Protein AF-A0A820QNU6-F1 (afdb_monomer_lite)

Structure (mmCIF, N/CA/C/O backbone):
data_AF-A0A820QNU6-F1
#
_entry.id   AF-A0A820QNU6-F1
#
loop_
_atom_site.group_PDB
_atom_site.id
_atom_site.type_symbol
_atom_site.label_atom_id
_atom_site.label_alt_id
_atom_site.label_comp_id
_atom_site.label_asym_id
_atom_site.label_entity_id
_atom_site.label_seq_id
_atom_site.pdbx_PDB_ins_code
_atom_site.Cartn_x
_atom_site.Cartn_y
_atom_site.Cartn_z
_atom_site.occupancy
_atom_site.B_iso_or_equiv
_atom_site.auth_seq_id
_atom_site.auth_comp_id
_atom_site.auth_asym_id
_atom_site.auth_atom_id
_atom_site.pdbx_PDB_model_num
ATOM 1 N N . VAL A 1 1 ? 6.414 -15.999 -2.526 1.00 36.34 1 VAL A N 1
ATOM 2 C CA . VAL A 1 1 ? 6.729 -15.118 -3.670 1.00 36.34 1 VAL A CA 1
ATOM 3 C C . VAL A 1 1 ? 5.501 -15.128 -4.543 1.00 36.34 1 VAL A C 1
ATOM 5 O O . VAL A 1 1 ? 5.100 -16.209 -4.947 1.00 36.34 1 VAL A O 1
ATOM 8 N N . ASP A 1 2 ? 4.859 -13.980 -4.710 1.00 30.77 2 ASP A N 1
ATOM 9 C CA . ASP A 1 2 ? 3.700 -13.837 -5.590 1.00 30.77 2 ASP A CA 1
ATOM 10 C C . ASP A 1 2 ? 4.168 -13.101 -6.849 1.00 30.77 2 ASP A C 1
ATOM 12 O O . ASP A 1 2 ? 4.796 -12.046 -6.731 1.00 30.77 2 ASP A O 1
ATOM 16 N N . LEU A 1 3 ? 3.958 -13.707 -8.018 1.00 36.31 3 LEU A N 1
ATOM 17 C CA . LEU A 1 3 ? 4.385 -13.189 -9.317 1.00 36.31 3 LEU A CA 1
ATOM 18 C C . LEU A 1 3 ? 3.144 -12.628 -10.011 1.00 36.31 3 LEU A C 1
ATOM 20 O O . LEU A 1 3 ? 2.290 -13.383 -10.463 1.00 36.31 3 LEU A O 1
ATOM 24 N N . SER A 1 4 ? 3.044 -11.302 -10.089 1.00 38.56 4 SER A N 1
ATOM 25 C CA . SER A 1 4 ? 1.957 -10.626 -10.806 1.00 38.56 4 SER A CA 1
ATOM 26 C C . SER A 1 4 ? 2.504 -9.909 -12.036 1.00 38.56 4 SER A C 1
ATOM 28 O O . SER A 1 4 ? 3.533 -9.236 -11.961 1.00 38.56 4 SER A O 1
ATOM 30 N N . PHE A 1 5 ? 1.810 -10.075 -13.162 1.00 39.59 5 PHE A N 1
ATOM 31 C CA . PHE A 1 5 ? 2.117 -9.452 -14.446 1.00 39.59 5 PHE A CA 1
ATOM 32 C C . PHE A 1 5 ? 1.042 -8.397 -14.723 1.00 39.59 5 PHE A C 1
ATOM 34 O O . PHE A 1 5 ? -0.146 -8.714 -14.753 1.00 39.59 5 PHE A O 1
ATOM 41 N N . GLY A 1 6 ? 1.438 -7.137 -14.882 1.00 40.09 6 GLY A N 1
ATOM 42 C CA . GLY A 1 6 ? 0.537 -6.027 -15.209 1.00 40.09 6 GLY A CA 1
ATOM 43 C C . GLY A 1 6 ? 1.165 -5.144 -16.282 1.00 40.09 6 GLY A C 1
ATOM 44 O O . GLY A 1 6 ? 2.374 -5.201 -16.466 1.00 40.09 6 GLY A O 1
ATOM 45 N N . GLN A 1 7 ? 0.371 -4.320 -16.975 1.00 44.06 7 GLN A N 1
ATOM 46 C CA . GLN A 1 7 ? 0.754 -3.605 -18.212 1.00 44.06 7 GLN A CA 1
ATOM 47 C C . GLN A 1 7 ? 2.034 -2.736 -18.166 1.00 44.06 7 GLN A C 1
ATOM 49 O O . GLN A 1 7 ? 2.499 -2.317 -19.218 1.00 44.06 7 GLN A O 1
ATOM 54 N N . HIS A 1 8 ? 2.650 -2.524 -16.998 1.00 52.84 8 HIS A N 1
ATOM 55 C CA . HIS A 1 8 ? 3.949 -1.850 -16.852 1.00 52.84 8 HIS A CA 1
ATOM 56 C C . HIS A 1 8 ? 4.960 -2.595 -15.960 1.00 52.84 8 HIS A C 1
ATOM 58 O O . HIS A 1 8 ? 6.080 -2.125 -15.803 1.00 52.84 8 HIS A O 1
ATOM 64 N N . ASN A 1 9 ? 4.602 -3.753 -15.392 1.00 54.53 9 ASN A N 1
ATOM 65 C CA . ASN A 1 9 ? 5.456 -4.566 -14.518 1.00 54.53 9 ASN A CA 1
ATOM 66 C C . ASN A 1 9 ? 5.574 -5.983 -15.089 1.00 54.53 9 ASN A C 1
ATOM 68 O O . ASN A 1 9 ? 4.592 -6.724 -15.138 1.00 54.53 9 ASN A O 1
ATOM 72 N N . VAL A 1 10 ? 6.786 -6.361 -15.492 1.00 64.81 10 VAL A N 1
ATOM 73 C CA . VAL A 1 10 ? 7.099 -7.676 -16.071 1.00 64.81 10 VAL A CA 1
ATOM 74 C C . VAL A 1 10 ? 7.391 -8.707 -14.993 1.00 64.81 10 VAL A C 1
ATOM 76 O O . VAL A 1 10 ? 7.105 -9.884 -15.171 1.00 64.81 10 VAL A O 1
ATOM 79 N N . ALA A 1 11 ? 7.931 -8.278 -13.856 1.00 68.06 11 ALA A N 1
ATOM 80 C CA . ALA A 1 11 ? 8.104 -9.139 -12.700 1.00 68.06 11 ALA A CA 1
ATOM 81 C C . ALA A 1 11 ? 7.994 -8.329 -11.412 1.00 68.06 11 ALA A C 1
ATOM 83 O O . ALA A 1 11 ? 8.448 -7.186 -11.334 1.00 68.06 11 ALA A O 1
ATOM 84 N N . ALA A 1 12 ? 7.427 -8.947 -10.382 1.00 76.06 12 ALA A N 1
ATOM 85 C CA . ALA A 1 12 ? 7.402 -8.409 -9.035 1.00 76.06 12 ALA A CA 1
ATOM 86 C C . ALA A 1 12 ? 7.791 -9.508 -8.049 1.00 76.06 12 ALA A C 1
ATOM 88 O O . ALA A 1 12 ? 7.247 -10.607 -8.092 1.00 76.06 12 ALA A O 1
ATOM 89 N N 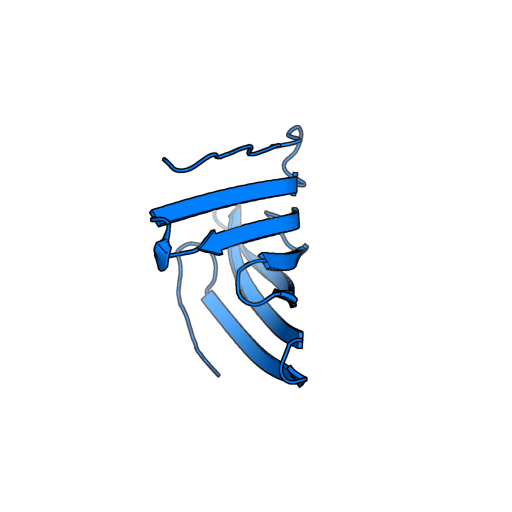. VAL A 1 13 ? 8.711 -9.204 -7.139 1.00 83.88 13 VAL A N 1
ATOM 90 C CA . VAL A 1 13 ? 9.006 -10.043 -5.978 1.00 83.88 13 VAL A CA 1
ATOM 91 C C . VAL A 1 13 ? 8.517 -9.299 -4.755 1.00 83.88 13 VAL A C 1
ATOM 93 O O . VAL A 1 13 ? 9.063 -8.255 -4.410 1.00 83.88 13 VAL A O 1
A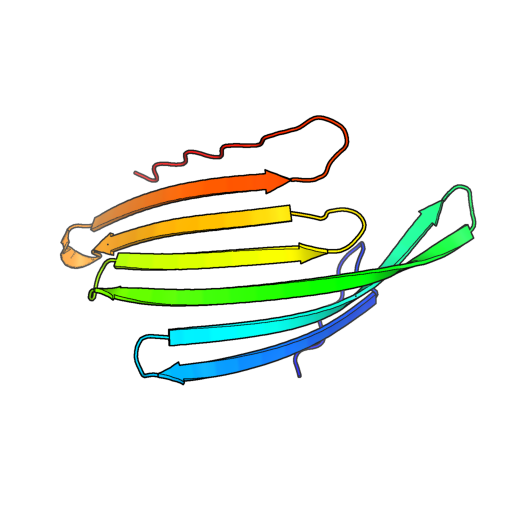TOM 96 N N . ARG A 1 14 ? 7.487 -9.839 -4.099 1.00 88.25 14 ARG A N 1
ATOM 97 C CA . ARG A 1 14 ? 6.923 -9.284 -2.865 1.00 88.25 14 ARG A CA 1
ATOM 98 C C . ARG A 1 14 ? 7.263 -10.157 -1.662 1.00 88.25 14 ARG A C 1
ATOM 100 O O . ARG A 1 14 ? 7.038 -11.369 -1.666 1.00 88.25 14 ARG A O 1
ATOM 107 N N . TYR A 1 15 ? 7.755 -9.508 -0.620 1.00 89.69 15 TYR A N 1
ATOM 108 C CA . TYR A 1 15 ? 7.949 -10.042 0.714 1.00 89.69 15 TYR A CA 1
ATOM 109 C C . TYR A 1 15 ? 6.965 -9.375 1.673 1.00 89.69 15 TYR A C 1
ATOM 111 O O . TYR A 1 15 ? 6.816 -8.156 1.680 1.00 89.69 15 TYR A O 1
ATOM 119 N N . PHE A 1 16 ? 6.298 -10.175 2.495 1.00 90.88 16 PHE A N 1
ATOM 120 C CA . PHE A 1 16 ? 5.378 -9.700 3.520 1.00 90.88 16 PHE A CA 1
ATOM 121 C C . PHE A 1 16 ? 5.785 -10.297 4.859 1.00 90.88 16 PHE A C 1
ATOM 123 O O . PHE A 1 16 ? 6.044 -11.498 4.956 1.00 90.88 16 PHE A O 1
ATOM 130 N N . ARG A 1 17 ? 5.810 -9.466 5.901 1.00 90.94 17 ARG A N 1
ATOM 131 C CA . ARG A 1 17 ? 6.086 -9.916 7.259 1.00 90.94 17 ARG A CA 1
ATOM 132 C C . ARG A 1 17 ? 5.215 -9.188 8.266 1.00 90.94 17 ARG A C 1
ATOM 134 O O 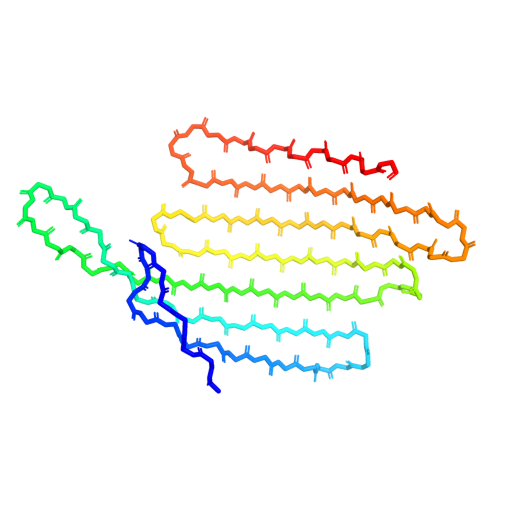. ARG A 1 17 ? 5.217 -7.964 8.364 1.00 90.94 17 ARG A O 1
ATOM 141 N N . ARG A 1 18 ? 4.542 -9.972 9.103 1.00 93.12 18 ARG A N 1
ATOM 142 C CA . ARG A 1 18 ? 3.957 -9.487 10.350 1.00 93.12 18 ARG A CA 1
ATOM 143 C C . ARG A 1 18 ? 5.071 -9.385 11.395 1.00 93.12 18 ARG A C 1
ATOM 145 O O . ARG A 1 18 ? 5.666 -10.398 11.754 1.00 93.12 18 ARG A O 1
ATOM 152 N N . LEU A 1 19 ? 5.384 -8.166 11.828 1.00 90.12 19 LEU A N 1
ATOM 153 C CA . LEU A 1 19 ? 6.435 -7.891 12.814 1.00 90.12 19 LEU A CA 1
ATOM 154 C C . LEU A 1 19 ? 5.904 -8.050 14.241 1.00 90.12 19 LEU A C 1
ATOM 156 O O . LEU A 1 19 ? 6.598 -8.575 15.105 1.00 90.12 19 LEU A O 1
ATOM 160 N N . THR A 1 20 ? 4.657 -7.637 14.472 1.00 92.75 20 THR A N 1
ATOM 161 C CA . THR A 1 20 ? 3.927 -7.841 15.731 1.00 92.75 20 THR A CA 1
ATOM 162 C C . THR A 1 20 ? 2.457 -8.131 15.430 1.00 92.75 20 THR A C 1
ATOM 164 O O . THR A 1 20 ? 2.031 -8.066 14.280 1.00 92.75 20 THR A O 1
ATOM 167 N N . GLN A 1 21 ? 1.638 -8.408 16.448 1.00 88.88 21 GLN A N 1
ATOM 168 C CA . GLN A 1 21 ? 0.191 -8.598 16.261 1.00 88.88 21 GLN A CA 1
ATOM 169 C C . GLN A 1 21 ? -0.504 -7.395 15.598 1.00 88.88 21 GLN A C 1
ATOM 171 O O . GLN A 1 21 ? -1.498 -7.583 14.907 1.00 88.88 21 GLN A O 1
ATOM 176 N N . LYS A 1 22 ? 0.045 -6.186 15.766 1.00 93.31 22 LYS A N 1
ATOM 177 C CA . LYS A 1 22 ? -0.512 -4.933 15.239 1.00 93.31 22 LYS A CA 1
ATOM 178 C C . LYS A 1 22 ? 0.295 -4.335 14.088 1.00 93.31 22 LYS A C 1
ATOM 180 O O . LYS A 1 22 ? -0.214 -3.455 13.410 1.00 93.31 22 LYS A O 1
ATOM 185 N N . LEU A 1 23 ? 1.537 -4.773 13.869 1.00 92.69 23 LEU A N 1
ATOM 186 C CA . LEU A 1 23 ? 2.448 -4.186 12.884 1.00 92.69 23 LEU A CA 1
ATOM 187 C C . LEU A 1 23 ? 2.754 -5.162 11.751 1.00 92.69 23 LEU A C 1
ATOM 189 O O . LEU A 1 23 ? 3.256 -6.268 11.974 1.00 92.69 23 LEU A O 1
ATOM 193 N N . GLN A 1 24 ? 2.514 -4.716 10.526 1.00 94.88 24 GLN A N 1
ATOM 194 C CA . GLN A 1 24 ? 2.785 -5.456 9.303 1.00 94.88 24 GLN A CA 1
ATOM 195 C C . GLN A 1 24 ? 3.637 -4.596 8.378 1.00 94.88 24 GLN A C 1
ATOM 197 O O . GLN A 1 24 ? 3.429 -3.390 8.281 1.00 94.88 24 GLN A O 1
ATOM 202 N N . ALA A 1 25 ? 4.598 -5.218 7.709 1.00 92.94 25 ALA A N 1
ATOM 203 C CA . ALA A 1 25 ? 5.417 -4.569 6.703 1.00 92.94 25 ALA A CA 1
ATOM 204 C C . ALA A 1 25 ? 5.446 -5.426 5.440 1.00 92.94 25 ALA A C 1
ATOM 206 O O . ALA A 1 25 ? 5.457 -6.660 5.504 1.00 92.94 25 ALA A O 1
ATOM 207 N N . SER A 1 26 ? 5.480 -4.774 4.288 1.00 93.00 26 SER A N 1
ATOM 208 C CA . SER A 1 26 ? 5.690 -5.426 3.010 1.00 93.00 26 SER A CA 1
ATOM 209 C C . SER A 1 26 ? 6.706 -4.660 2.183 1.00 93.00 26 SER A C 1
ATOM 211 O O . SER A 1 26 ? 6.816 -3.438 2.259 1.00 93.00 26 SER A O 1
ATOM 213 N N . VAL A 1 27 ? 7.477 -5.410 1.415 1.00 91.88 27 VAL A N 1
ATOM 214 C CA . VAL A 1 27 ? 8.480 -4.885 0.504 1.00 91.88 27 VAL A CA 1
ATOM 215 C C . VAL A 1 27 ? 8.291 -5.582 -0.823 1.00 91.88 27 VAL A C 1
ATOM 217 O O . VAL A 1 27 ? 8.174 -6.804 -0.862 1.00 91.88 27 VAL A O 1
ATOM 220 N N . ALA A 1 28 ? 8.265 -4.834 -1.912 1.00 89.44 28 ALA A N 1
ATOM 221 C CA . ALA A 1 28 ? 8.257 -5.386 -3.247 1.00 89.44 28 ALA A CA 1
ATOM 222 C C . ALA A 1 28 ? 9.340 -4.732 -4.096 1.00 89.44 28 ALA A C 1
ATOM 224 O O . ALA A 1 28 ? 9.476 -3.514 -4.105 1.00 89.44 28 ALA A O 1
ATOM 225 N N . ALA A 1 29 ? 10.081 -5.549 -4.831 1.00 87.12 29 ALA A N 1
ATOM 226 C CA . ALA A 1 29 ? 10.911 -5.091 -5.932 1.00 87.12 29 ALA A CA 1
ATOM 227 C C . ALA A 1 29 ? 10.195 -5.442 -7.234 1.00 87.12 29 ALA A C 1
ATOM 229 O O . ALA A 1 29 ? 9.723 -6.570 -7.397 1.00 87.12 29 ALA A O 1
ATOM 230 N N . THR A 1 30 ? 10.088 -4.483 -8.142 1.00 82.81 30 THR A N 1
ATOM 231 C CA . THR A 1 30 ? 9.438 -4.653 -9.439 1.00 82.81 30 THR A CA 1
ATOM 232 C C . THR A 1 30 ? 10.416 -4.333 -10.554 1.00 82.81 30 THR A C 1
ATOM 234 O O . THR A 1 30 ? 11.254 -3.445 -10.426 1.00 82.81 30 THR A O 1
ATOM 237 N N . ILE A 1 31 ? 10.299 -5.048 -11.664 1.00 77.19 31 ILE A N 1
ATOM 238 C CA . ILE A 1 31 ? 10.974 -4.718 -12.912 1.00 77.19 31 ILE A CA 1
ATOM 239 C C . ILE A 1 31 ? 9.881 -4.474 -13.941 1.00 77.19 31 ILE A C 1
ATOM 241 O O . ILE A 1 31 ? 9.092 -5.372 -14.245 1.00 77.19 31 ILE A O 1
ATOM 245 N N . GLY A 1 32 ? 9.818 -3.242 -14.427 1.00 74.25 32 GLY A N 1
ATOM 246 C CA . GLY A 1 32 ? 8.923 -2.814 -15.483 1.00 74.25 32 GLY A CA 1
ATOM 247 C C . GLY A 1 32 ? 9.611 -2.719 -16.834 1.00 74.25 32 GLY A C 1
ATOM 248 O O . GLY A 1 32 ? 10.839 -2.694 -16.931 1.00 74.25 32 GLY A O 1
ATOM 249 N N . LEU A 1 33 ? 8.791 -2.662 -17.878 1.00 72.62 33 LEU A N 1
ATOM 250 C CA . LEU A 1 33 ? 9.209 -2.226 -19.203 1.00 72.62 33 LEU A CA 1
ATOM 251 C C . LEU A 1 33 ? 8.416 -0.967 -19.537 1.00 72.62 33 LEU A C 1
ATOM 253 O O . LEU A 1 33 ? 7.186 -0.969 -19.479 1.00 72.62 33 LEU A O 1
ATOM 257 N N . ALA A 1 34 ? 9.128 0.103 -19.865 1.00 67.25 34 ALA A N 1
ATOM 258 C CA . ALA A 1 34 ? 8.555 1.312 -20.432 1.00 67.25 34 ALA A CA 1
ATOM 259 C C . ALA A 1 34 ? 8.943 1.378 -21.910 1.00 67.25 34 ALA A C 1
ATOM 261 O O . ALA A 1 34 ? 10.118 1.228 -22.242 1.00 67.25 34 ALA A O 1
ATOM 262 N N . ASP A 1 35 ? 7.973 1.588 -22.795 1.00 63.59 35 ASP A N 1
ATOM 263 C CA . ASP A 1 35 ? 8.262 1.850 -24.203 1.00 63.59 35 ASP A CA 1
ATOM 264 C C . ASP A 1 35 ? 8.544 3.345 -24.379 1.00 63.59 35 ASP A C 1
ATOM 266 O O . ASP A 1 35 ? 7.720 4.193 -24.033 1.00 63.59 35 ASP A O 1
ATOM 270 N N . SER A 1 36 ? 9.735 3.664 -24.878 1.00 60.25 36 SER A N 1
ATOM 271 C CA . SER A 1 36 ? 10.127 5.018 -25.251 1.00 60.25 36 SER A CA 1
ATOM 272 C C . SER A 1 36 ? 10.587 4.995 -26.701 1.00 60.25 36 SER A C 1
ATOM 274 O O . SER A 1 36 ? 11.717 4.607 -27.003 1.00 60.25 36 SER A O 1
ATOM 276 N N . GLY A 1 37 ? 9.695 5.388 -27.611 1.00 57.53 37 GLY A N 1
ATOM 277 C CA . GLY A 1 37 ? 10.037 5.600 -29.018 1.00 57.53 37 GLY A CA 1
ATOM 278 C C . GLY A 1 37 ? 10.550 4.356 -29.753 1.00 57.53 37 GLY A C 1
ATOM 279 O O . GLY A 1 37 ? 11.421 4.492 -30.608 1.00 57.53 37 GLY A O 1
ATOM 280 N N . GLY A 1 38 ? 10.040 3.159 -29.432 1.00 62.91 38 GLY A N 1
ATOM 281 C CA . GLY A 1 38 ? 10.408 1.908 -30.108 1.00 62.91 38 GLY A CA 1
ATOM 282 C C . GLY A 1 38 ? 11.555 1.139 -29.448 1.00 62.91 38 GLY A C 1
ATOM 283 O O . GLY A 1 38 ? 12.060 0.178 -30.024 1.00 62.91 38 GLY A O 1
ATOM 284 N N . SER A 1 39 ? 11.978 1.545 -28.247 1.00 63.81 39 SER A N 1
ATOM 285 C CA . SER A 1 39 ? 12.928 0.808 -27.410 1.00 63.81 39 SER A CA 1
ATOM 286 C C . SER A 1 39 ? 12.335 0.552 -26.029 1.00 63.81 39 SER A C 1
ATOM 288 O O . SER A 1 39 ? 11.910 1.476 -25.336 1.00 63.81 39 SER A O 1
ATOM 290 N N . ALA A 1 40 ? 12.344 -0.717 -25.616 1.00 69.62 40 ALA A N 1
ATOM 291 C CA . ALA A 1 40 ? 11.918 -1.116 -24.283 1.00 69.62 40 ALA A CA 1
ATOM 292 C C . ALA A 1 40 ? 13.010 -0.764 -23.262 1.00 69.62 40 ALA A C 1
ATOM 294 O O . ALA A 1 40 ? 14.105 -1.327 -23.278 1.00 69.62 40 ALA A O 1
ATOM 295 N N . ILE A 1 41 ? 12.705 0.167 -22.363 1.00 69.94 41 ILE A N 1
ATOM 296 C CA . ILE A 1 41 ? 13.563 0.549 -21.245 1.00 69.94 41 ILE A CA 1
ATOM 297 C C . ILE A 1 41 ? 13.144 -0.263 -20.025 1.00 69.94 41 ILE A C 1
ATOM 299 O O . ILE A 1 41 ? 11.980 -0.259 -19.624 1.00 69.94 41 ILE A O 1
ATOM 303 N N . VAL A 1 42 ? 14.110 -0.942 -19.410 1.00 76.88 42 VAL A N 1
ATOM 304 C CA . VAL A 1 42 ? 13.905 -1.654 -18.147 1.00 76.88 42 VAL A CA 1
ATOM 305 C C . VAL A 1 42 ? 13.848 -0.640 -17.010 1.00 76.88 42 VAL A C 1
ATOM 307 O O . VAL A 1 42 ? 14.812 0.085 -16.768 1.00 76.88 42 VAL A O 1
ATOM 310 N N . THR A 1 43 ? 12.726 -0.595 -16.297 1.00 77.38 43 THR A N 1
ATOM 311 C CA . THR A 1 43 ? 12.491 0.353 -15.205 1.00 77.38 43 THR A CA 1
ATOM 312 C C . THR A 1 43 ? 12.400 -0.389 -13.871 1.00 77.38 43 THR A C 1
ATOM 314 O O . THR A 1 43 ? 11.391 -1.035 -13.578 1.00 77.38 43 THR A O 1
ATOM 317 N N . PRO A 1 44 ? 13.450 -0.353 -13.031 1.00 81.38 44 PRO A N 1
ATOM 318 C CA . PRO A 1 44 ? 13.357 -0.920 -11.696 1.00 81.38 44 PRO A CA 1
ATOM 319 C C . PRO A 1 44 ? 12.426 -0.064 -10.831 1.00 81.38 44 PRO A C 1
ATOM 321 O O . PRO A 1 44 ? 12.400 1.164 -10.929 1.00 81.38 44 PRO A O 1
ATOM 324 N N . GLY A 1 45 ? 11.679 -0.723 -9.956 1.00 85.12 45 GLY A N 1
ATOM 325 C CA . GLY A 1 45 ? 10.812 -0.091 -8.976 1.00 85.12 45 GLY A CA 1
ATOM 326 C C . GLY A 1 45 ? 10.913 -0.785 -7.629 1.00 85.12 45 GLY A C 1
ATOM 327 O O . GLY A 1 45 ? 11.227 -1.974 -7.527 1.00 85.12 45 GLY A O 1
ATOM 328 N N . PHE A 1 46 ? 10.649 -0.026 -6.578 1.00 88.44 46 PHE A N 1
ATOM 329 C CA . PHE A 1 46 ? 10.612 -0.529 -5.216 1.00 88.44 46 PHE A CA 1
ATOM 330 C C . PHE A 1 46 ? 9.355 -0.015 -4.537 1.00 88.44 46 PHE A C 1
ATOM 332 O O . PHE A 1 46 ? 9.031 1.160 -4.661 1.00 88.44 46 PHE A O 1
ATOM 339 N N . VAL A 1 47 ? 8.649 -0.879 -3.819 1.00 90.00 47 VAL A N 1
ATOM 340 C CA . VAL A 1 47 ? 7.507 -0.509 -2.986 1.00 90.00 47 VAL A CA 1
ATOM 341 C C . VAL A 1 47 ? 7.781 -0.979 -1.572 1.00 90.00 47 VAL A C 1
ATOM 343 O O . VAL A 1 47 ? 8.006 -2.162 -1.337 1.00 90.00 47 VAL A O 1
ATOM 346 N N . PHE A 1 48 ? 7.719 -0.066 -0.621 1.00 93.00 48 PHE A N 1
ATOM 347 C CA . PHE A 1 48 ? 7.709 -0.361 0.798 1.00 93.00 48 PHE A CA 1
ATOM 348 C C . PHE A 1 48 ? 6.355 0.037 1.361 1.00 93.00 48 PHE A C 1
ATOM 350 O O . PHE A 1 48 ? 5.904 1.156 1.135 1.00 93.00 48 PHE A O 1
ATOM 357 N N . SER A 1 49 ? 5.718 -0.843 2.121 1.00 92.75 49 SER A N 1
ATOM 358 C CA . SER A 1 49 ? 4.534 -0.490 2.890 1.00 92.75 49 SER A CA 1
ATOM 359 C C . SER A 1 49 ? 4.648 -0.961 4.328 1.00 92.75 49 SER A C 1
ATOM 361 O O . SER A 1 49 ? 5.186 -2.027 4.627 1.00 92.75 49 SER A O 1
ATOM 363 N N . ILE A 1 50 ? 4.122 -0.152 5.233 1.00 94.56 50 ILE A N 1
ATOM 364 C CA . ILE A 1 50 ? 3.983 -0.474 6.642 1.00 94.56 50 ILE A CA 1
ATOM 365 C C . ILE A 1 50 ? 2.562 -0.139 7.070 1.00 94.56 50 ILE A C 1
ATOM 367 O O . ILE A 1 50 ? 1.982 0.868 6.666 1.00 94.56 50 ILE A O 1
ATOM 371 N N . THR A 1 51 ? 1.968 -1.020 7.856 1.00 94.38 51 THR A N 1
ATOM 372 C CA . THR A 1 51 ? 0.600 -0.888 8.336 1.00 94.38 51 THR A CA 1
ATOM 373 C C . THR A 1 51 ? 0.577 -1.217 9.813 1.00 94.38 51 THR A C 1
ATOM 375 O O . THR A 1 51 ? 1.074 -2.262 10.239 1.00 94.38 51 THR A O 1
ATOM 378 N N . TYR A 1 52 ? 0.019 -0.305 10.598 1.00 94.50 52 TYR A N 1
ATOM 379 C CA . TYR A 1 52 ? -0.076 -0.415 12.038 1.00 94.50 52 TYR A CA 1
ATOM 380 C C . TYR A 1 52 ? -1.522 -0.288 12.499 1.00 94.50 52 TYR A C 1
ATOM 382 O O . TYR A 1 52 ? -2.184 0.720 12.262 1.00 94.50 52 TYR A O 1
ATOM 390 N N . GLN A 1 53 ? -2.001 -1.301 13.205 1.00 93.75 53 GLN A N 1
ATOM 391 C CA . GLN A 1 53 ? -3.317 -1.305 13.815 1.00 93.75 53 GLN A CA 1
ATOM 392 C C . GLN A 1 53 ? -3.276 -0.523 15.135 1.00 93.75 53 GLN A C 1
ATOM 394 O O . GLN A 1 53 ? -2.791 -1.015 16.156 1.00 93.75 53 GLN A O 1
ATOM 399 N N . LEU A 1 54 ? -3.793 0.706 15.116 1.00 91.12 54 LEU A N 1
ATOM 400 C CA . LEU A 1 54 ? -3.887 1.576 16.290 1.00 91.12 54 LEU A CA 1
ATOM 401 C C . LEU A 1 54 ? -4.946 1.048 17.269 1.00 91.12 54 LEU A C 1
ATOM 403 O O . LEU A 1 54 ? -4.707 0.981 18.476 1.00 91.12 54 LEU A O 1
ATOM 407 N N . SER A 1 55 ? -6.094 0.615 16.746 1.00 90.62 55 SER A N 1
ATOM 408 C CA . SER A 1 55 ? -7.188 0.013 17.515 1.00 90.62 55 SER A CA 1
ATOM 409 C C . SER A 1 55 ? -7.916 -1.060 16.699 1.00 90.62 55 SER A C 1
ATOM 411 O O . SER A 1 55 ? -7.582 -1.303 15.543 1.00 90.62 55 SER A O 1
ATOM 413 N N . HIS A 1 56 ? -8.926 -1.708 17.286 1.00 87.25 56 HIS A N 1
ATOM 414 C CA . HIS A 1 56 ? -9.755 -2.685 16.567 1.00 87.25 56 HIS A CA 1
ATOM 415 C C . HIS A 1 56 ? -10.381 -2.116 15.290 1.00 87.25 56 HIS A C 1
ATOM 417 O O . HIS A 1 56 ? -10.540 -2.855 14.328 1.00 87.25 56 HIS A O 1
ATOM 423 N N . TYR A 1 57 ? -10.664 -0.814 15.277 1.00 91.50 57 TYR A N 1
ATOM 424 C CA . TYR A 1 57 ? -11.346 -0.145 14.176 1.00 91.50 57 TYR A CA 1
ATOM 425 C C . TYR A 1 57 ? -10.457 0.850 13.438 1.0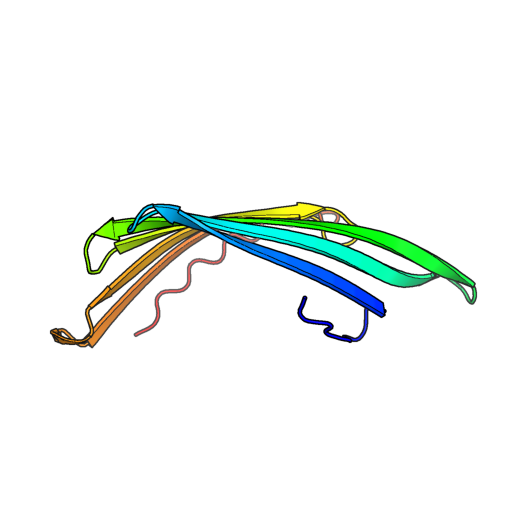0 91.50 57 TYR A C 1
ATOM 427 O O . TYR A 1 57 ? -10.887 1.370 12.428 1.00 91.50 57 TYR A O 1
ATOM 435 N N . LEU A 1 58 ? -9.249 1.161 13.923 1.00 91.38 58 LEU A N 1
ATOM 436 C CA . LEU A 1 58 ? -8.392 2.202 13.350 1.00 91.38 58 LEU A CA 1
ATOM 437 C C . LEU A 1 58 ? -7.035 1.636 12.939 1.00 91.38 58 LEU A C 1
ATOM 439 O O . LEU A 1 58 ? -6.291 1.097 13.761 1.00 91.38 58 LEU A O 1
ATOM 443 N N . THR A 1 59 ? -6.682 1.850 11.679 1.00 93.12 59 THR A N 1
ATOM 444 C CA . THR A 1 59 ? -5.427 1.411 11.075 1.00 93.12 59 THR A CA 1
ATOM 445 C C . THR A 1 59 ? -4.698 2.599 10.464 1.00 93.12 59 THR A C 1
ATOM 447 O O . THR A 1 59 ? -5.300 3.425 9.792 1.00 93.12 59 THR A O 1
ATOM 450 N N . SER A 1 60 ? -3.391 2.680 10.688 1.00 94.31 60 SER A N 1
ATOM 451 C CA . SER A 1 60 ? -2.491 3.614 10.019 1.00 94.31 60 SER A CA 1
ATOM 452 C C . SER A 1 60 ? -1.671 2.874 8.975 1.00 94.31 60 SER A C 1
ATOM 454 O O . SER A 1 60 ? -1.245 1.743 9.204 1.00 94.31 60 SER A O 1
ATOM 456 N N . SER A 1 61 ? -1.435 3.501 7.832 1.00 93.12 61 SER A N 1
ATOM 457 C CA . SER A 1 61 ? -0.611 2.952 6.761 1.00 93.12 61 SER A CA 1
ATOM 458 C C . SER A 1 61 ? 0.337 4.008 6.215 1.00 93.12 61 SER A C 1
ATOM 460 O O . SER A 1 61 ? 0.017 5.195 6.185 1.00 93.12 61 SER A O 1
ATOM 462 N N . LEU A 1 62 ? 1.511 3.562 5.787 1.00 93.62 62 LEU A N 1
ATOM 463 C CA . LEU A 1 62 ? 2.469 4.347 5.028 1.00 93.62 62 LEU A CA 1
ATOM 464 C C . LEU A 1 62 ? 3.000 3.470 3.898 1.00 93.62 62 LEU A C 1
ATOM 466 O O . LEU A 1 62 ? 3.422 2.341 4.129 1.00 93.62 62 LEU A O 1
ATOM 470 N N . GLU A 1 63 ? 2.982 3.992 2.682 1.00 91.06 63 GLU A N 1
ATOM 471 C CA . GLU A 1 63 ? 3.442 3.322 1.478 1.00 91.06 63 GLU A CA 1
ATOM 472 C C . GLU A 1 63 ? 4.325 4.271 0.675 1.00 91.06 63 GLU A C 1
ATOM 474 O O . GLU A 1 63 ? 3.971 5.420 0.409 1.00 91.06 63 GLU A O 1
ATOM 479 N N . TRP A 1 64 ? 5.488 3.774 0.286 1.00 89.44 64 TRP A N 1
ATOM 480 C CA . TRP A 1 64 ? 6.461 4.477 -0.522 1.00 89.44 64 TRP A CA 1
ATOM 481 C C . TRP A 1 64 ? 6.788 3.637 -1.747 1.00 89.44 64 TRP A C 1
ATOM 483 O O . TRP A 1 64 ? 7.114 2.459 -1.623 1.00 89.44 64 TRP A O 1
ATOM 493 N N . LYS A 1 65 ? 6.699 4.245 -2.925 1.00 87.19 65 LYS A N 1
ATOM 494 C CA . LYS A 1 65 ? 7.031 3.649 -4.211 1.00 87.19 65 LYS A CA 1
ATOM 495 C C . LYS A 1 65 ? 8.087 4.491 -4.914 1.00 87.19 65 LYS A C 1
ATOM 497 O O . LYS A 1 65 ? 7.953 5.710 -5.001 1.00 87.19 65 LYS A O 1
ATOM 502 N N . THR A 1 66 ? 9.090 3.826 -5.471 1.00 84.12 66 THR A N 1
ATOM 503 C CA . THR A 1 66 ? 10.073 4.397 -6.393 1.00 84.12 66 THR A CA 1
ATOM 504 C C . THR A 1 66 ? 9.876 3.838 -7.805 1.00 84.12 66 THR A C 1
ATOM 506 O O . THR A 1 66 ? 9.286 2.769 -7.989 1.00 84.12 66 THR A O 1
ATOM 509 N N . GLY A 1 67 ? 10.370 4.565 -8.806 1.00 75.69 67 GLY A N 1
ATOM 510 C CA . GLY A 1 67 ? 10.255 4.232 -10.227 1.00 75.69 67 GLY A CA 1
ATOM 511 C C . GLY A 1 67 ? 9.626 5.373 -11.026 1.00 75.69 67 GLY A C 1
ATOM 512 O O . GLY A 1 67 ? 9.614 6.518 -10.575 1.00 75.69 67 GLY A O 1
ATOM 513 N N . VAL A 1 68 ? 9.090 5.055 -12.206 1.00 69.00 68 VAL A N 1
ATOM 514 C CA . VAL A 1 68 ? 8.472 6.046 -13.109 1.00 69.00 68 VAL A CA 1
ATOM 515 C C . VAL A 1 68 ? 7.283 6.749 -12.442 1.00 69.00 68 VAL A C 1
ATOM 517 O O . VAL A 1 68 ? 7.217 7.971 -12.466 1.00 69.00 68 VAL A O 1
ATOM 520 N N . ASP A 1 69 ? 6.433 5.998 -11.736 1.00 74.25 69 ASP A N 1
ATOM 521 C CA . ASP A 1 69 ? 5.319 6.550 -10.949 1.00 74.25 69 ASP A CA 1
ATOM 522 C C . ASP A 1 69 ? 5.658 6.506 -9.455 1.00 74.25 69 ASP A C 1
ATOM 524 O O . ASP A 1 69 ? 5.058 5.750 -8.677 1.00 74.25 69 ASP A O 1
ATOM 528 N N . SER A 1 70 ? 6.701 7.240 -9.067 1.00 79.81 70 SER A N 1
ATOM 529 C CA . SER A 1 70 ? 7.117 7.326 -7.666 1.00 79.81 70 SER A CA 1
ATOM 530 C C . SER A 1 70 ? 6.060 8.051 -6.835 1.00 79.81 70 SER A C 1
ATOM 532 O O . SER A 1 70 ? 5.554 9.096 -7.236 1.00 79.81 70 SER A O 1
ATOM 534 N N . PHE A 1 71 ? 5.756 7.547 -5.642 1.00 83.62 71 PHE A N 1
ATOM 535 C CA . PHE A 1 71 ? 4.884 8.243 -4.698 1.00 83.62 71 PHE A CA 1
ATOM 536 C C . PHE A 1 71 ? 5.230 7.910 -3.254 1.00 83.62 71 PHE A C 1
ATOM 538 O O . PHE A 1 71 ? 5.825 6.880 -2.952 1.00 83.62 71 PHE A O 1
ATOM 545 N N . MET A 1 72 ? 4.782 8.759 -2.341 1.00 85.44 72 MET A N 1
ATOM 546 C CA . MET A 1 72 ? 4.732 8.479 -0.915 1.00 85.44 72 MET A CA 1
ATOM 547 C C . MET A 1 72 ? 3.344 8.843 -0.420 1.00 85.44 72 MET A C 1
ATOM 549 O O . MET A 1 72 ? 2.933 9.991 -0.547 1.00 85.44 72 MET A O 1
ATOM 553 N N . LYS A 1 73 ? 2.615 7.884 0.138 1.00 86.69 73 LYS A N 1
ATOM 554 C CA . LYS A 1 73 ? 1.281 8.105 0.694 1.00 86.69 73 LYS A CA 1
ATOM 555 C C . LYS A 1 73 ? 1.195 7.511 2.088 1.00 86.69 73 LYS A C 1
ATOM 557 O O . LYS A 1 73 ? 1.706 6.426 2.340 1.00 86.69 73 LYS A O 1
ATOM 562 N N . GLY A 1 74 ? 0.544 8.221 2.988 1.00 88.44 74 GLY A N 1
ATOM 563 C CA . GLY A 1 74 ? 0.177 7.740 4.305 1.00 88.44 74 GLY A CA 1
ATOM 564 C C . GLY A 1 74 ? -1.303 7.972 4.543 1.00 88.44 74 GLY A C 1
ATOM 565 O O . GLY A 1 74 ? -1.918 8.838 3.924 1.00 88.44 74 GLY A O 1
ATOM 566 N N . GLY A 1 75 ? -1.897 7.197 5.435 1.00 90.69 75 GLY A N 1
ATOM 567 C CA . GLY A 1 75 ? -3.304 7.372 5.732 1.00 90.69 75 GLY A CA 1
ATOM 568 C C . GLY A 1 75 ? -3.764 6.659 6.983 1.00 90.69 75 GLY A C 1
ATOM 569 O O . GLY A 1 75 ? -3.127 5.723 7.463 1.00 90.69 75 GLY A O 1
ATOM 570 N N . LEU A 1 76 ? -4.901 7.123 7.482 1.00 90.31 76 LEU A N 1
ATOM 571 C CA . LEU A 1 76 ? -5.664 6.518 8.555 1.00 90.31 76 LEU A CA 1
ATOM 572 C C . LEU A 1 76 ? -6.953 5.956 7.969 1.00 90.31 76 LEU A C 1
ATOM 574 O O . LEU A 1 76 ? -7.643 6.641 7.221 1.00 90.31 76 LEU A O 1
ATOM 578 N N . HIS A 1 77 ? -7.280 4.727 8.333 1.00 89.81 77 HIS A N 1
ATOM 579 C CA . HIS A 1 77 ? -8.511 4.059 7.954 1.00 89.81 77 HIS A CA 1
ATOM 580 C C . HIS A 1 77 ? -9.248 3.629 9.214 1.00 89.81 77 HIS A C 1
ATOM 582 O O . HIS A 1 77 ? -8.710 2.862 10.016 1.00 89.81 77 HIS A O 1
ATOM 588 N N . TYR A 1 78 ? -10.453 4.154 9.389 1.00 89.62 78 TYR A N 1
ATOM 589 C CA . TYR A 1 78 ? -11.396 3.722 10.399 1.00 89.62 78 TYR A CA 1
ATOM 590 C C . TYR A 1 78 ? -12.459 2.835 9.750 1.00 89.62 78 TYR A C 1
ATOM 592 O O . TYR A 1 78 ? -13.091 3.252 8.784 1.00 89.62 78 TYR A O 1
ATOM 600 N N . ASP A 1 79 ? -12.684 1.646 10.290 1.00 88.94 79 ASP A N 1
ATOM 601 C CA . ASP A 1 79 ? -13.748 0.743 9.863 1.00 88.94 79 ASP A CA 1
ATOM 602 C C . ASP A 1 79 ? -14.396 0.097 11.087 1.00 88.94 79 ASP A C 1
ATOM 604 O O . ASP A 1 79 ? -13.743 -0.611 11.856 1.00 88.94 79 ASP A O 1
ATOM 608 N N . ASN A 1 80 ? -15.683 0.369 11.283 1.00 87.31 80 ASN A N 1
ATOM 609 C CA . ASN A 1 80 ? -16.501 -0.229 12.324 1.00 87.31 80 ASN A CA 1
ATOM 610 C C . ASN A 1 80 ? -17.753 -0.841 11.698 1.00 87.31 80 ASN A C 1
ATOM 612 O O . ASN A 1 80 ? -18.782 -0.183 11.526 1.00 87.31 80 ASN A O 1
ATOM 616 N N . GLN A 1 81 ? -17.657 -2.137 11.419 1.00 84.75 81 GLN A N 1
ATOM 617 C CA . GLN A 1 81 ? -18.713 -2.927 10.791 1.00 84.75 81 GLN A CA 1
ATOM 618 C C . GLN A 1 81 ? -19.995 -2.993 11.630 1.00 84.75 81 GLN A C 1
ATOM 620 O O . GLN A 1 81 ? -21.083 -3.051 11.069 1.00 84.75 81 GLN A O 1
ATOM 625 N N . THR A 1 82 ? -19.892 -2.926 12.962 1.00 86.81 82 THR A N 1
ATOM 626 C CA . THR A 1 82 ? -21.059 -2.938 13.860 1.00 86.81 82 THR A CA 1
ATOM 627 C C . THR A 1 82 ? -21.919 -1.690 13.690 1.00 86.81 82 THR A C 1
ATOM 629 O O . THR A 1 82 ? -23.141 -1.765 13.772 1.00 86.81 82 THR A O 1
ATOM 632 N N . LEU A 1 83 ? -21.284 -0.540 13.461 1.00 86.94 83 LEU A N 1
ATOM 633 C CA . LEU A 1 83 ? -21.975 0.730 13.236 1.00 86.94 83 LEU A CA 1
ATOM 634 C C . LEU A 1 83 ? -22.172 1.037 11.744 1.00 86.94 83 LEU A C 1
ATOM 636 O O . LEU A 1 83 ? -22.739 2.077 11.430 1.00 86.94 83 LEU A O 1
ATOM 640 N N . ALA A 1 84 ? -21.706 0.158 10.847 1.00 85.62 84 ALA A N 1
ATOM 641 C CA . ALA A 1 84 ? -21.644 0.385 9.403 1.00 85.62 84 ALA A CA 1
ATOM 642 C C . ALA A 1 84 ? -20.985 1.732 9.038 1.00 85.62 84 ALA A C 1
ATOM 644 O O . ALA A 1 84 ? -21.418 2.415 8.117 1.00 85.62 84 ALA A O 1
ATOM 645 N N . VAL A 1 85 ? -19.942 2.126 9.781 1.00 83.75 85 VAL A N 1
ATOM 646 C CA . VAL A 1 85 ? -19.204 3.374 9.542 1.00 83.75 85 VAL A CA 1
ATOM 647 C C . VAL A 1 85 ? -17.797 3.048 9.075 1.00 83.75 85 VAL A C 1
ATOM 649 O O . VAL A 1 85 ? -17.024 2.437 9.815 1.00 83.75 85 VAL A O 1
ATOM 652 N N . SER A 1 86 ? -17.437 3.552 7.897 1.00 83.88 86 SER A N 1
ATOM 653 C CA . SER A 1 86 ? -16.069 3.537 7.389 1.00 83.88 86 SER A CA 1
ATOM 654 C C . SER A 1 86 ? -15.631 4.952 7.030 1.00 83.88 86 SER A C 1
ATOM 656 O O . SER A 1 86 ? -16.378 5.719 6.433 1.00 83.88 86 SER A O 1
ATOM 658 N N . SER A 1 87 ? -14.417 5.331 7.410 1.00 84.31 87 SER A N 1
ATOM 659 C CA . SER A 1 87 ? -13.812 6.581 6.960 1.00 84.31 87 SER A CA 1
ATOM 660 C C . SER A 1 87 ? -12.325 6.397 6.715 1.00 84.31 87 SER A C 1
ATOM 662 O O . SER A 1 87 ? -11.664 5.546 7.309 1.00 84.31 87 SER A O 1
ATOM 664 N N . ALA A 1 88 ? -11.778 7.185 5.800 1.00 87.25 88 ALA A N 1
ATOM 665 C CA . ALA A 1 88 ? -10.357 7.178 5.528 1.00 87.25 88 ALA A CA 1
ATOM 666 C C . ALA A 1 88 ? -9.868 8.602 5.301 1.00 87.2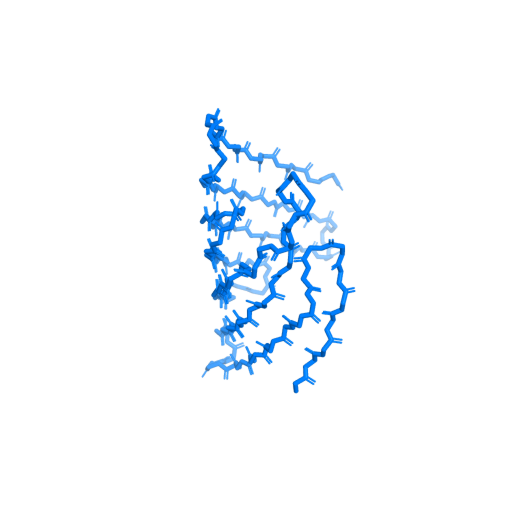5 88 ALA A C 1
ATOM 668 O O . ALA A 1 88 ? -10.530 9.412 4.657 1.00 87.25 88 ALA A O 1
ATOM 669 N N . ILE A 1 89 ? -8.684 8.893 5.820 1.00 85.94 89 ILE A N 1
ATOM 670 C CA . ILE A 1 89 ? -7.935 10.097 5.484 1.00 85.94 89 ILE A CA 1
ATOM 671 C C . ILE A 1 89 ? -6.629 9.621 4.880 1.00 85.94 89 ILE A C 1
ATOM 673 O O . ILE A 1 89 ? -5.886 8.886 5.526 1.00 85.94 89 ILE A O 1
ATOM 677 N N . GLN A 1 90 ? -6.346 10.041 3.653 1.00 85.56 90 GLN A N 1
ATOM 678 C CA . GLN A 1 90 ? -5.112 9.710 2.964 1.00 85.56 90 GLN A CA 1
ATOM 679 C C . GLN A 1 90 ? -4.441 10.993 2.488 1.00 85.56 90 GLN A C 1
ATOM 681 O O . GLN A 1 90 ? -5.078 11.885 1.938 1.00 85.56 90 GLN A O 1
ATOM 686 N N . LEU A 1 91 ? -3.137 11.070 2.708 1.00 84.12 91 LEU A N 1
ATOM 687 C CA . LEU A 1 91 ? -2.279 12.156 2.270 1.00 84.12 91 LEU A CA 1
ATOM 688 C C . LEU A 1 91 ? -1.117 11.548 1.505 1.00 84.12 91 LEU A C 1
ATOM 690 O O . LEU A 1 91 ? -0.538 10.553 1.937 1.00 84.12 91 LEU A O 1
ATOM 694 N N . GLY A 1 92 ? -0.752 12.134 0.377 1.00 83.19 92 GLY A N 1
ATOM 695 C CA . GLY A 1 92 ? 0.389 11.646 -0.369 1.00 83.19 92 GLY A CA 1
ATOM 696 C C . GLY A 1 92 ? 0.937 12.649 -1.358 1.00 83.19 92 GLY A C 1
ATOM 697 O O . GLY A 1 92 ? 0.279 13.609 -1.747 1.00 83.19 92 GLY A O 1
ATOM 698 N N . PHE A 1 93 ? 2.171 12.384 -1.751 1.00 79.81 93 PHE A N 1
ATOM 699 C CA . PHE A 1 93 ? 2.894 13.082 -2.792 1.00 79.81 93 PHE A CA 1
ATOM 700 C C . PHE A 1 93 ? 3.138 12.080 -3.904 1.00 79.81 93 PHE A C 1
ATOM 702 O O . PHE A 1 93 ? 3.689 11.005 -3.662 1.00 79.81 93 PHE A O 1
ATOM 709 N N . VAL A 1 94 ? 2.733 12.424 -5.117 1.00 75.94 94 VAL A N 1
ATOM 710 C CA . VAL A 1 94 ? 3.057 11.646 -6.305 1.00 75.94 94 VAL A CA 1
ATOM 711 C C . VAL A 1 94 ? 4.069 12.469 -7.078 1.00 75.94 94 VAL A C 1
ATOM 713 O O . VAL A 1 94 ? 3.832 13.636 -7.374 1.00 75.94 94 VAL A O 1
ATOM 716 N N . ASN A 1 95 ? 5.223 11.885 -7.379 1.00 64.19 95 ASN A N 1
ATOM 717 C CA . ASN A 1 95 ? 6.152 12.491 -8.315 1.00 64.19 95 ASN A CA 1
ATOM 718 C C . ASN A 1 95 ? 5.739 12.081 -9.731 1.00 64.19 95 ASN A C 1
ATOM 720 O O . ASN A 1 95 ? 6.382 11.266 -10.382 1.00 64.19 95 ASN A O 1
ATOM 724 N N . SER A 1 96 ? 4.614 12.637 -10.160 1.00 54.94 96 SER A N 1
ATOM 725 C CA . SER A 1 96 ? 4.352 12.935 -11.562 1.00 54.94 96 SER A CA 1
ATOM 726 C C . SER A 1 96 ? 4.807 14.377 -11.738 1.00 54.94 96 SER A C 1
ATOM 728 O O . SER A 1 96 ? 4.584 15.170 -10.823 1.00 54.94 96 SER A O 1
ATOM 730 N N . TYR A 1 97 ? 5.420 14.758 -12.858 1.00 46.88 97 TYR A N 1
ATOM 731 C CA . TYR A 1 97 ? 5.673 16.172 -13.161 1.00 46.88 97 TYR A CA 1
ATOM 732 C C . TYR A 1 97 ? 4.375 16.998 -12.945 1.00 46.88 97 TYR A C 1
ATOM 734 O O . TYR A 1 97 ? 3.518 17.035 -13.821 1.00 46.88 97 TYR A O 1
ATOM 742 N N . GLY A 1 98 ? 4.207 17.623 -11.768 1.00 40.22 98 GLY A N 1
ATOM 743 C CA . GLY A 1 98 ? 3.145 18.58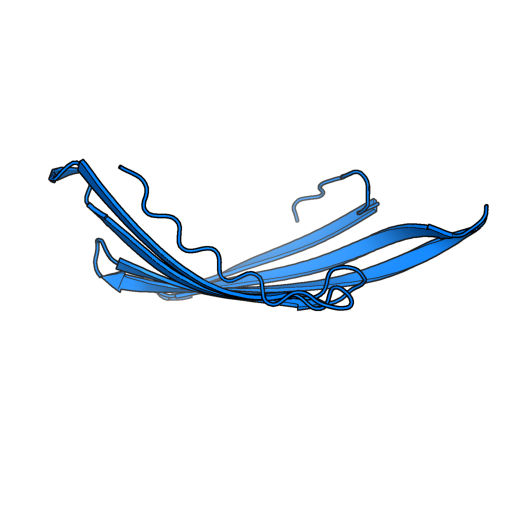9 -11.465 1.00 40.22 98 GLY A CA 1
ATOM 744 C C . GLY A 1 98 ? 1.874 18.176 -10.692 1.00 40.22 98 GLY A C 1
ATOM 745 O O . GLY A 1 98 ? 0.891 18.890 -10.859 1.00 40.22 98 GLY A O 1
ATOM 746 N N . ALA A 1 99 ? 1.815 17.142 -9.834 1.00 42.47 99 ALA A N 1
ATOM 747 C CA . ALA A 1 99 ? 0.577 16.896 -9.054 1.00 42.47 99 ALA A CA 1
ATOM 748 C C . ALA A 1 99 ? 0.778 16.453 -7.588 1.00 42.47 99 ALA A C 1
ATOM 750 O O . ALA A 1 99 ? 1.218 15.342 -7.305 1.00 42.47 99 ALA A O 1
ATOM 751 N N . ILE A 1 100 ? 0.364 17.305 -6.640 1.00 46.44 100 ILE A N 1
ATOM 752 C CA . ILE A 1 100 ? 0.012 16.887 -5.273 1.00 46.44 100 ILE A CA 1
ATOM 753 C C . ILE A 1 100 ? -1.438 16.397 -5.339 1.00 46.44 100 ILE A C 1
ATOM 755 O O . ILE A 1 100 ? -2.351 17.215 -5.422 1.00 46.44 100 ILE A O 1
ATOM 759 N N . ASP A 1 101 ? -1.653 15.082 -5.333 1.00 50.44 101 ASP A N 1
ATOM 760 C CA . ASP A 1 101 ? -2.999 14.501 -5.327 1.00 50.44 101 ASP A CA 1
ATOM 761 C C . ASP A 1 101 ? -3.412 14.150 -3.889 1.00 50.44 101 ASP A C 1
ATOM 763 O O . ASP A 1 101 ? -3.085 13.094 -3.340 1.00 50.44 101 ASP A O 1
ATOM 767 N N . GLY A 1 102 ? -4.082 15.100 -3.234 1.00 45.53 102 GLY A N 1
ATOM 768 C CA . GLY A 1 102 ? -4.717 14.900 -1.936 1.00 45.53 102 GLY A CA 1
ATOM 769 C C . GLY A 1 102 ? -6.082 14.243 -2.115 1.00 45.53 102 GLY A C 1
ATOM 770 O O . GLY A 1 102 ? -7.095 14.933 -2.204 1.00 45.53 102 GLY A O 1
ATOM 771 N N . VAL A 1 103 ? -6.130 12.911 -2.161 1.00 49.91 103 VAL A N 1
ATOM 772 C CA . VAL A 1 103 ? -7.400 12.179 -2.256 1.00 49.91 103 VAL A CA 1
ATOM 773 C C . VAL A 1 103 ? -8.059 12.091 -0.875 1.00 49.91 103 VAL A C 1
ATOM 775 O O . VAL A 1 103 ? -7.811 11.166 -0.102 1.00 49.91 103 VAL A O 1
ATOM 778 N N . TYR A 1 104 ? -8.951 13.037 -0.578 1.00 41.75 104 TYR A N 1
ATOM 779 C CA . TYR A 1 104 ? -9.931 12.905 0.501 1.00 41.75 104 TYR A CA 1
ATOM 780 C C . TYR A 1 104 ? -11.135 12.120 -0.024 1.00 41.75 104 TYR A C 1
ATOM 782 O O . TYR A 1 104 ? -11.971 12.658 -0.748 1.00 41.75 104 TYR A O 1
ATOM 790 N N . ARG A 1 105 ? -11.232 10.834 0.315 1.00 43.09 105 ARG A N 1
ATOM 791 C CA . ARG A 1 105 ? -12.437 10.038 0.053 1.00 43.09 105 ARG A CA 1
ATOM 792 C C . ARG A 1 105 ? -13.091 9.670 1.374 1.00 43.09 105 ARG A C 1
ATOM 794 O O . ARG A 1 105 ? -12.537 8.887 2.135 1.00 43.09 105 ARG A O 1
ATOM 801 N N . PHE A 1 106 ? -14.286 10.204 1.597 1.00 35.72 106 PHE A N 1
ATOM 802 C CA . PHE A 1 106 ? -15.240 9.663 2.557 1.00 35.72 106 PHE A CA 1
ATOM 803 C C . PHE A 1 106 ? -16.112 8.640 1.819 1.00 35.72 106 PHE A C 1
ATOM 805 O O . PHE A 1 106 ? -16.879 9.044 0.942 1.00 35.72 106 PHE A O 1
ATOM 812 N N . PRO A 1 107 ? -15.997 7.331 2.095 1.00 36.75 107 PRO A N 1
ATOM 813 C CA . PRO A 1 107 ? -17.052 6.396 1.740 1.00 36.75 107 PRO A CA 1
ATOM 814 C C . PRO A 1 107 ? -18.247 6.636 2.671 1.00 36.75 107 PRO A C 1
ATOM 816 O O . PRO A 1 107 ? -18.062 6.944 3.848 1.00 36.75 107 PRO A O 1
ATOM 819 N N . THR A 1 108 ? -19.446 6.542 2.103 1.00 39.62 108 THR A N 1
ATOM 820 C CA . THR A 1 108 ? -20.723 6.506 2.835 1.00 39.62 108 THR A CA 1
ATOM 821 C C . THR A 1 108 ? -21.039 5.081 3.245 1.00 39.62 108 THR A C 1
ATOM 823 O O . THR A 1 108 ? -20.570 4.162 2.532 1.00 39.62 108 THR A O 1
#

Foldseek 3Di:
DDFDDDPFFRGKDKDKDDPDPFKIKMKMWTWGWDDDPNDTDTKIKIKIKMKGDPDPFKIKIWMFMDTPFTKTKIKMWGDDVVVRAIAMFMFMDTPDVDDRDRDHDGDD

Sequence (108 aa):
VDLSFGQHNVAAVRYFRRLTQKLQASVAATIGLADSGGSAIVTPGFVFSITYQLSHYLTSSLEWKTGVDSFMKGGLHYDNQTLAVSSAIQLGFVNSYGAIDGVYRFPT

Radius of gyration: 16.57 Å; chains: 1; bounding box: 36×34×48 Å

Secondary structure (DSSP, 8-state):
-----BTTEEEEEEEEEE-SSSEEEEEEEEEEEEEETTEEEEEEEEEEEEEEE-SSSEEEEEEEEESTT-EEEEEEEEEETTTTEEEEEEEEEE-STT----------

Organism: NCBI:txid433720

pLDDT: mean 75.77, std 18.79, range [30.77, 94.88]